Protein AF-A0A2S7T240-F1 (afdb_monomer_lite)

pLDDT: mean 77.02, std 10.42, range [49.66, 91.12]

Organism: NCBI:txid2077091

Secondary structure (DSSP, 8-state):
--HHHHHHHHHHHHHH--HHHHHHHHHHHHHHHHTTGGGS-HHHHHHHHHHHHHHHTTSSPPPPHHHHHHHHHHHHHT-

Structure (mmCIF, N/CA/C/O backbone):
data_AF-A0A2S7T240-F1
#
_entry.id   AF-A0A2S7T240-F1
#
loop_
_atom_site.group_PDB
_atom_site.id
_atom_site.type_symbol
_atom_site.label_atom_id
_atom_site.label_alt_id
_atom_site.label_comp_id
_atom_site.label_asym_id
_atom_site.label_entity_id
_atom_site.label_seq_id
_atom_site.pdbx_PDB_ins_code
_atom_site.Cartn_x
_atom_site.Cartn_y
_atom_site.Cartn_z
_atom_site.occupancy
_atom_site.B_iso_or_equiv
_atom_site.auth_seq_id
_atom_site.auth_comp_id
_atom_site.auth_asym_id
_atom_site.auth_atom_id
_atom_site.pdbx_PDB_model_num
ATOM 1 N N . MET A 1 1 ? -21.845 -6.152 -24.870 1.00 57.91 1 MET A N 1
ATOM 2 C CA . MET A 1 1 ? -21.416 -5.598 -23.566 1.00 57.91 1 MET A CA 1
ATOM 3 C C . MET A 1 1 ? -20.181 -4.748 -23.832 1.00 57.91 1 MET A C 1
ATOM 5 O O . MET A 1 1 ? -19.276 -5.253 -24.480 1.00 57.91 1 MET A O 1
ATOM 9 N N . THR A 1 2 ? -20.171 -3.461 -23.483 1.00 80.88 2 THR A N 1
ATOM 10 C CA . THR A 1 2 ? -19.050 -2.555 -23.809 1.00 80.88 2 THR A CA 1
ATOM 11 C C . THR A 1 2 ? -18.009 -2.556 -22.688 1.00 80.88 2 THR A C 1
ATOM 13 O O . THR A 1 2 ? -18.356 -2.763 -21.527 1.00 80.88 2 THR A O 1
ATOM 16 N N . ILE A 1 3 ? -16.737 -2.296 -23.010 1.00 77.44 3 ILE A N 1
ATOM 17 C CA . ILE A 1 3 ? -15.648 -2.206 -22.014 1.00 77.44 3 ILE A CA 1
ATOM 18 C C . ILE A 1 3 ? -15.984 -1.196 -20.907 1.00 77.44 3 ILE A C 1
ATOM 20 O O . ILE A 1 3 ? -15.723 -1.448 -19.734 1.00 77.44 3 ILE A O 1
ATOM 24 N N . THR A 1 4 ? -16.622 -0.079 -21.257 1.00 80.50 4 THR A N 1
ATOM 25 C CA . THR A 1 4 ? -17.075 0.937 -20.298 1.00 80.50 4 THR A CA 1
ATOM 26 C C . THR A 1 4 ? -18.094 0.380 -19.303 1.00 80.50 4 THR A C 1
ATOM 28 O O . THR A 1 4 ? -17.989 0.641 -18.109 1.00 80.50 4 THR A O 1
ATOM 31 N N . ALA A 1 5 ? -19.039 -0.444 -19.768 1.00 68.75 5 ALA A N 1
ATOM 32 C CA . ALA A 1 5 ? -20.018 -1.091 -18.896 1.00 68.75 5 ALA A CA 1
ATOM 33 C C . ALA A 1 5 ? -19.370 -2.129 -17.963 1.00 68.75 5 ALA A C 1
ATOM 35 O O . ALA A 1 5 ? -19.793 -2.277 -16.820 1.00 68.75 5 ALA A O 1
ATOM 36 N N . VAL A 1 6 ? -18.322 -2.820 -18.426 1.00 73.12 6 VAL A N 1
ATOM 37 C CA . VAL A 1 6 ? -17.540 -3.752 -17.597 1.00 73.12 6 VAL A CA 1
ATOM 38 C C . VAL A 1 6 ? -16.762 -3.001 -16.512 1.00 73.12 6 VAL A C 1
ATOM 40 O O . VAL A 1 6 ? -16.795 -3.410 -15.355 1.00 73.12 6 VAL A O 1
ATOM 43 N N . LYS A 1 7 ? -16.132 -1.866 -16.848 1.00 68.62 7 LYS A N 1
ATOM 44 C CA . LYS A 1 7 ? -15.438 -1.007 -15.870 1.00 68.62 7 LYS A CA 1
ATOM 45 C C . LYS A 1 7 ? -16.377 -0.458 -14.797 1.00 68.62 7 LYS A C 1
ATOM 47 O O . LYS A 1 7 ? -16.021 -0.487 -13.625 1.00 68.62 7 LYS A O 1
ATOM 52 N N . GLY A 1 8 ? -17.568 0.001 -15.186 1.00 74.00 8 GLY A N 1
ATOM 53 C CA . GLY A 1 8 ? -18.569 0.493 -14.234 1.00 74.00 8 GLY A CA 1
ATOM 54 C C . GLY A 1 8 ? -18.976 -0.576 -13.219 1.00 74.00 8 GLY A C 1
ATOM 55 O O . GLY A 1 8 ? -18.947 -0.329 -12.019 1.00 74.00 8 GLY A O 1
ATOM 56 N N . LYS A 1 9 ? -19.246 -1.799 -13.692 1.00 72.06 9 LYS A N 1
ATOM 57 C CA . LYS A 1 9 ? -19.589 -2.926 -12.812 1.00 72.06 9 LYS A CA 1
ATOM 58 C C . LYS A 1 9 ? -18.446 -3.359 -11.898 1.00 72.06 9 LYS A C 1
ATOM 60 O O . LYS A 1 9 ? -18.704 -3.774 -10.778 1.00 72.06 9 LYS A O 1
ATOM 65 N N . LEU A 1 10 ? -17.198 -3.279 -12.360 1.00 74.44 10 LEU A N 1
ATOM 66 C CA . LEU A 1 10 ? -16.027 -3.576 -11.529 1.00 74.44 10 LEU A CA 1
ATOM 67 C C . LEU A 1 10 ? -15.868 -2.569 -10.388 1.00 74.44 10 LEU A C 1
ATOM 69 O O . LEU A 1 10 ? -15.606 -2.986 -9.265 1.00 74.44 10 LEU A O 1
ATOM 73 N N . HIS A 1 11 ? -16.064 -1.276 -10.659 1.00 76.00 11 HIS A N 1
ATOM 74 C CA . HIS A 1 11 ? -16.049 -0.248 -9.615 1.00 76.00 11 HIS A CA 1
ATOM 75 C C . HIS A 1 11 ? -17.122 -0.501 -8.559 1.00 76.00 11 HIS A C 1
ATOM 77 O O . HIS A 1 11 ? -16.805 -0.573 -7.377 1.00 76.00 11 HIS A O 1
ATOM 83 N N . GLU A 1 12 ? -18.359 -0.739 -8.994 1.00 78.50 12 GLU A N 1
ATOM 84 C CA . GLU A 1 12 ? -19.474 -1.049 -8.097 1.00 78.50 12 GLU A CA 1
ATOM 85 C C . GLU A 1 12 ? -19.203 -2.318 -7.269 1.00 78.50 12 GLU A C 1
ATOM 87 O O . GLU A 1 12 ? -19.531 -2.381 -6.085 1.00 78.50 12 GLU A O 1
ATOM 92 N N . TYR A 1 13 ? -18.548 -3.322 -7.859 1.00 78.19 13 TYR A N 1
ATOM 93 C CA . TYR A 1 13 ? -18.165 -4.534 -7.142 1.00 78.19 13 TYR A CA 1
ATOM 94 C C . TYR A 1 13 ? -17.106 -4.253 -6.074 1.00 78.19 13 TYR A C 1
ATOM 96 O O . TYR A 1 13 ? -17.258 -4.728 -4.959 1.00 78.19 13 TYR A O 1
ATOM 104 N N . ILE A 1 14 ? -16.071 -3.466 -6.386 1.00 77.62 14 ILE A N 1
ATOM 105 C CA . ILE A 1 14 ? -15.010 -3.083 -5.436 1.00 77.62 14 ILE A CA 1
ATOM 106 C C . ILE A 1 14 ? -15.562 -2.223 -4.292 1.00 77.62 14 ILE A C 1
ATOM 108 O O . ILE A 1 14 ? -15.092 -2.339 -3.168 1.00 77.62 14 ILE A O 1
ATOM 112 N N . GLU A 1 15 ? -16.565 -1.384 -4.544 1.00 79.94 15 GLU A N 1
ATOM 113 C CA . GLU A 1 15 ? -17.178 -0.547 -3.504 1.00 79.94 15 GLU A CA 1
ATOM 114 C C . GLU A 1 15 ? -18.036 -1.348 -2.515 1.00 79.94 15 GLU A C 1
ATOM 116 O O . GLU A 1 15 ? -18.175 -0.953 -1.360 1.00 79.94 15 GLU A O 1
ATOM 121 N N . ASN A 1 16 ? -18.593 -2.482 -2.952 1.00 83.25 16 ASN A N 1
ATOM 122 C CA . ASN A 1 16 ? -19.532 -3.291 -2.166 1.00 83.25 16 ASN A CA 1
ATOM 123 C C . ASN A 1 16 ? -18.971 -4.662 -1.752 1.00 83.25 16 ASN A C 1
ATOM 125 O O . ASN A 1 16 ? -19.691 -5.495 -1.194 1.00 83.25 16 ASN A O 1
ATOM 129 N N . ILE A 1 17 ? -17.707 -4.938 -2.065 1.00 83.56 17 ILE A N 1
ATOM 130 C CA . ILE A 1 17 ? -17.058 -6.207 -1.745 1.00 83.56 17 ILE A CA 1
ATOM 131 C C . ILE A 1 17 ? -16.819 -6.321 -0.236 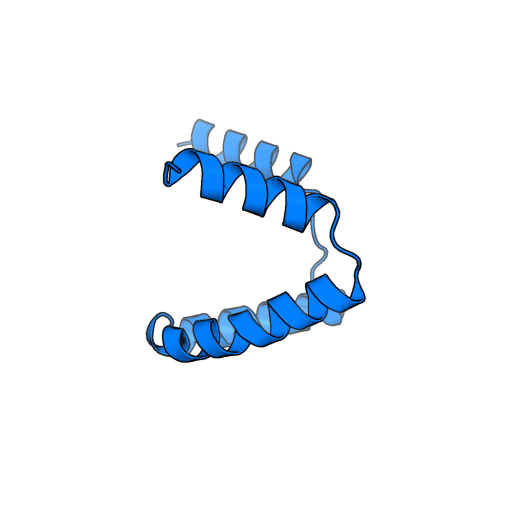1.00 83.56 17 ILE A C 1
ATOM 133 O O . ILE A 1 17 ? -16.471 -5.353 0.435 1.00 83.56 17 ILE A O 1
ATOM 137 N N . ASP A 1 18 ? -16.982 -7.528 0.309 1.00 84.81 18 ASP A N 1
ATOM 138 C CA . ASP A 1 18 ? -16.594 -7.785 1.694 1.00 84.81 18 ASP A CA 1
ATOM 139 C C . ASP A 1 18 ? -15.065 -7.759 1.860 1.00 84.81 18 ASP A C 1
ATOM 141 O O . ASP A 1 18 ? -14.307 -8.050 0.931 1.00 84.81 18 ASP A O 1
ATOM 145 N N . GLU A 1 19 ? -14.607 -7.428 3.066 1.00 78.69 19 GLU A N 1
ATOM 146 C CA . GLU A 1 19 ? -13.185 -7.258 3.383 1.00 78.69 19 GLU A CA 1
ATOM 147 C C . GLU A 1 19 ? -12.342 -8.501 3.048 1.00 78.69 19 GLU A C 1
ATOM 149 O O . GLU A 1 19 ? -11.221 -8.390 2.551 1.00 78.69 19 GLU A O 1
ATOM 154 N N . LYS A 1 20 ? -12.893 -9.704 3.240 1.00 74.81 20 LYS A N 1
ATOM 155 C CA . LYS A 1 20 ? -12.185 -10.967 2.994 1.00 74.81 20 LYS A CA 1
ATOM 156 C C . LYS A 1 20 ? -11.953 -11.203 1.500 1.00 74.81 20 LYS A C 1
ATOM 158 O O . LYS A 1 20 ? -10.885 -11.665 1.086 1.00 74.81 20 LYS A O 1
ATOM 163 N N . LYS A 1 21 ? -12.942 -10.877 0.670 1.00 78.50 21 LYS A N 1
ATOM 164 C CA . LYS A 1 21 ? -12.829 -10.934 -0.789 1.00 78.50 21 LYS A CA 1
ATOM 165 C C . LYS A 1 21 ? -11.948 -9.806 -1.325 1.00 78.50 21 LYS A C 1
ATOM 167 O O . LYS A 1 21 ? -11.192 -10.058 -2.259 1.00 78.50 21 LYS A O 1
ATOM 172 N N . LEU A 1 22 ? -11.975 -8.619 -0.711 1.00 78.44 22 LEU A N 1
ATOM 173 C CA . LEU A 1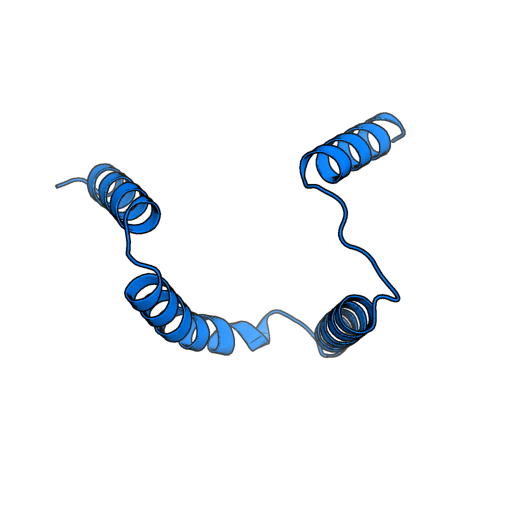 22 ? -11.059 -7.522 -1.038 1.00 78.44 22 LEU A CA 1
ATOM 174 C C . LEU A 1 22 ? -9.601 -7.926 -0.799 1.00 78.44 22 LEU A C 1
ATOM 176 O O . LEU A 1 22 ? -8.773 -7.774 -1.690 1.00 78.44 22 LEU A O 1
ATOM 180 N N . GLN A 1 23 ? -9.299 -8.509 0.363 1.00 72.06 23 GLN A N 1
ATOM 181 C CA . GLN A 1 23 ? -7.964 -9.027 0.686 1.00 72.06 23 GLN A CA 1
ATOM 182 C C . GLN A 1 23 ? -7.510 -10.111 -0.295 1.00 72.06 23 GLN A C 1
ATOM 184 O O . GLN A 1 23 ? -6.356 -10.124 -0.711 1.00 72.06 23 GLN A O 1
ATOM 189 N N . THR A 1 24 ? -8.422 -10.993 -0.711 1.00 73.19 24 THR A N 1
ATOM 190 C CA . THR A 1 24 ? -8.124 -12.026 -1.716 1.00 73.19 24 THR A CA 1
ATOM 191 C C . THR A 1 24 ? -7.783 -11.404 -3.074 1.00 73.19 24 THR A C 1
ATOM 193 O O . THR A 1 24 ? -6.849 -11.844 -3.736 1.00 73.19 24 THR A O 1
ATOM 196 N N . LEU A 1 25 ? -8.513 -10.360 -3.480 1.00 74.25 25 LEU A N 1
ATOM 197 C CA . LEU A 1 25 ? -8.231 -9.590 -4.694 1.00 74.25 25 LEU A CA 1
ATOM 198 C C . LEU A 1 25 ? -6.883 -8.872 -4.614 1.00 74.25 25 LEU A C 1
ATOM 200 O O . LEU A 1 25 ? -6.120 -8.928 -5.574 1.00 74.25 25 LEU A O 1
ATOM 204 N N . TYR A 1 26 ? -6.572 -8.255 -3.472 1.00 70.44 26 TYR A N 1
ATOM 205 C CA . TYR A 1 26 ? -5.261 -7.658 -3.233 1.00 70.44 26 TYR A CA 1
ATOM 206 C C . TYR A 1 26 ? -4.148 -8.692 -3.367 1.00 70.44 26 TYR A C 1
ATOM 208 O O . TYR A 1 26 ? -3.253 -8.464 -4.165 1.00 70.44 26 TYR A O 1
ATOM 216 N N . ALA A 1 27 ? -4.247 -9.848 -2.707 1.00 70.19 27 ALA A N 1
ATOM 217 C CA . ALA A 1 27 ? -3.238 -10.907 -2.795 1.00 70.19 27 ALA A CA 1
ATOM 218 C C . ALA A 1 27 ? -3.061 -11.459 -4.225 1.00 70.19 27 ALA A C 1
ATOM 220 O O . ALA A 1 27 ? -1.960 -11.836 -4.627 1.00 70.19 27 ALA A O 1
ATOM 221 N N . LEU A 1 28 ? -4.139 -11.500 -5.016 1.00 68.38 28 LEU A N 1
ATOM 222 C CA . LEU A 1 28 ? -4.075 -11.917 -6.417 1.00 68.38 28 LEU A CA 1
ATOM 223 C C . LEU A 1 28 ? -3.310 -10.892 -7.271 1.00 68.38 28 LEU A C 1
ATOM 225 O O . LEU A 1 28 ? -2.463 -11.273 -8.070 1.00 68.38 28 LEU A O 1
ATOM 229 N N . VAL A 1 29 ? -3.587 -9.600 -7.072 1.00 71.50 29 VAL A N 1
ATOM 230 C CA . VAL A 1 29 ? -2.946 -8.492 -7.802 1.00 71.50 29 VAL A CA 1
ATOM 231 C C . VAL A 1 29 ? -1.528 -8.214 -7.294 1.00 71.50 29 VAL A C 1
ATOM 233 O O . VAL A 1 29 ? -0.696 -7.725 -8.047 1.0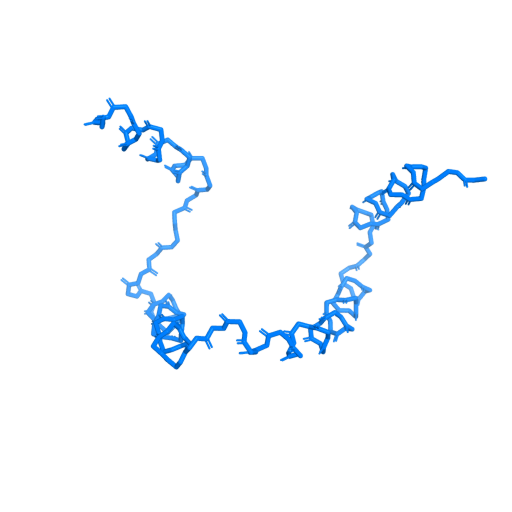0 71.50 29 VAL A O 1
ATOM 236 N N . GLU A 1 30 ? -1.223 -8.525 -6.037 1.00 63.31 30 GLU A N 1
ATOM 237 C CA . GLU A 1 30 ? 0.096 -8.326 -5.430 1.00 63.31 30 GLU A CA 1
ATOM 238 C C . GLU A 1 30 ? 1.170 -9.147 -6.158 1.00 63.31 30 GLU A C 1
ATOM 240 O O . GLU A 1 30 ? 2.230 -8.610 -6.466 1.00 63.31 30 GLU A O 1
ATOM 245 N N . ASN A 1 31 ? 0.842 -10.376 -6.575 1.00 57.84 31 ASN A N 1
ATOM 246 C CA . ASN A 1 31 ? 1.708 -11.191 -7.439 1.00 57.84 31 ASN A CA 1
ATOM 247 C C . ASN A 1 31 ? 1.933 -10.547 -8.826 1.00 57.84 31 ASN A C 1
ATOM 249 O O . ASN A 1 31 ? 3.047 -10.566 -9.345 1.00 57.84 31 ASN A O 1
ATOM 253 N N . ASP A 1 32 ? 0.907 -9.916 -9.410 1.00 60.56 32 ASP A N 1
ATOM 254 C CA . ASP A 1 32 ? 1.024 -9.188 -10.688 1.00 60.56 32 ASP A CA 1
ATOM 255 C C . ASP A 1 32 ? 1.791 -7.852 -10.543 1.00 60.56 32 ASP A C 1
ATOM 257 O O . ASP A 1 32 ? 2.284 -7.284 -11.526 1.00 60.56 32 ASP A O 1
ATOM 261 N N . LEU A 1 33 ? 1.871 -7.309 -9.324 1.00 56.72 33 LEU A N 1
ATOM 262 C CA . LEU A 1 33 ? 2.660 -6.124 -8.983 1.00 56.72 33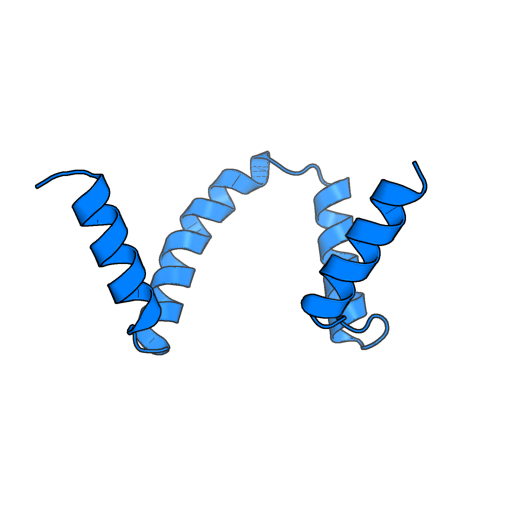 LEU A CA 1
ATOM 263 C C . LEU A 1 33 ? 4.117 -6.475 -8.658 1.00 56.72 33 LEU A C 1
ATOM 265 O O . LEU A 1 33 ? 4.997 -5.678 -8.984 1.00 56.72 33 LEU A O 1
ATOM 269 N N . GLU A 1 34 ? 4.393 -7.647 -8.079 1.00 55.19 34 GLU A N 1
ATOM 270 C CA . GLU A 1 34 ? 5.759 -8.150 -7.863 1.00 55.19 34 GLU A CA 1
ATOM 271 C C . GLU A 1 34 ? 6.531 -8.290 -9.180 1.00 55.19 34 GLU A C 1
ATOM 273 O O . GLU A 1 34 ? 7.715 -7.949 -9.236 1.00 55.19 34 GLU A O 1
ATOM 278 N N . ASP A 1 35 ? 5.857 -8.651 -10.274 1.00 54.12 35 ASP A N 1
ATOM 279 C CA . ASP A 1 35 ? 6.462 -8.707 -11.615 1.00 54.12 35 ASP A CA 1
ATOM 280 C C . ASP A 1 35 ? 6.810 -7.301 -12.171 1.00 54.12 35 ASP A C 1
ATOM 282 O O . ASP A 1 35 ? 7.616 -7.141 -13.089 1.00 54.12 35 ASP A O 1
ATOM 286 N N . ARG A 1 36 ? 6.277 -6.228 -11.559 1.00 50.72 36 ARG A N 1
ATOM 287 C CA . ARG A 1 36 ? 6.672 -4.829 -11.823 1.00 50.72 36 ARG A CA 1
ATOM 288 C C . ARG A 1 36 ? 7.783 -4.321 -10.908 1.00 50.72 36 ARG A C 1
ATOM 290 O O . ARG A 1 36 ? 8.136 -3.144 -11.000 1.00 50.72 36 ARG A O 1
ATOM 297 N N . SER A 1 37 ? 8.379 -5.167 -10.068 1.00 49.66 37 SER A N 1
ATOM 298 C CA . SER A 1 37 ? 9.572 -4.813 -9.278 1.00 49.66 37 SER A CA 1
ATOM 299 C C . SER A 1 37 ? 10.758 -4.342 -10.139 1.00 49.66 37 SER A C 1
ATOM 301 O O . SER A 1 37 ? 11.645 -3.665 -9.633 1.00 49.66 37 SER A O 1
ATOM 303 N N . ILE A 1 38 ? 10.718 -4.586 -11.455 1.00 54.25 38 ILE A N 1
ATOM 304 C CA . ILE A 1 38 ? 11.654 -4.056 -12.462 1.00 54.25 38 ILE A CA 1
ATOM 305 C C . ILE A 1 38 ? 11.566 -2.514 -12.609 1.00 54.25 38 ILE A C 1
ATOM 307 O O . ILE A 1 38 ? 12.472 -1.892 -13.158 1.00 54.25 38 ILE A O 1
ATOM 311 N N . VAL A 1 39 ? 10.495 -1.862 -12.134 1.00 64.06 39 VAL A N 1
ATOM 312 C CA . VAL A 1 39 ? 10.245 -0.420 -12.360 1.00 64.06 39 VAL A CA 1
ATOM 313 C C . VAL A 1 39 ? 11.050 0.497 -11.428 1.00 64.06 39 VAL A C 1
ATOM 315 O O . VAL A 1 39 ? 11.279 1.656 -11.774 1.00 64.06 39 VAL A O 1
ATOM 318 N N . TYR A 1 40 ? 11.499 0.009 -10.270 1.00 67.38 40 TYR A N 1
ATOM 319 C CA . TYR A 1 40 ? 12.183 0.829 -9.268 1.00 67.38 40 TYR A CA 1
ATOM 320 C C . TYR A 1 40 ? 13.595 0.311 -9.013 1.00 67.38 40 TYR A C 1
ATOM 322 O O . TYR A 1 40 ? 13.788 -0.866 -8.720 1.00 67.38 40 TYR A O 1
ATOM 330 N N . ASP A 1 41 ? 14.581 1.201 -9.107 1.00 79.81 41 ASP A N 1
ATOM 331 C CA . ASP A 1 41 ? 15.958 0.876 -8.748 1.00 79.81 41 ASP A CA 1
ATOM 332 C C . ASP A 1 41 ? 16.111 0.629 -7.233 1.00 79.81 41 ASP A C 1
ATOM 334 O O . ASP A 1 41 ? 15.224 0.913 -6.420 1.00 79.81 41 ASP A O 1
ATOM 338 N N . GLU A 1 42 ? 17.260 0.077 -6.833 1.00 80.00 42 GLU A N 1
ATOM 339 C CA . GLU A 1 42 ? 17.537 -0.231 -5.424 1.00 80.00 42 GLU A CA 1
ATOM 340 C C . GLU A 1 42 ? 17.469 1.010 -4.524 1.00 80.00 42 GLU A C 1
ATOM 342 O O . GLU A 1 42 ? 17.097 0.912 -3.352 1.00 80.00 42 GLU A O 1
ATOM 347 N N . VAL A 1 43 ? 17.776 2.189 -5.072 1.00 82.00 43 VAL A N 1
ATOM 348 C CA . VAL A 1 43 ? 17.719 3.456 -4.341 1.00 82.00 43 VAL A CA 1
ATOM 349 C C . VAL A 1 43 ? 16.267 3.797 -4.014 1.00 82.00 43 VAL A C 1
ATOM 351 O O . VAL A 1 43 ? 15.943 4.027 -2.846 1.00 82.00 43 VAL A O 1
ATOM 354 N N . ALA A 1 44 ? 15.373 3.749 -4.998 1.00 79.12 44 ALA A N 1
ATOM 355 C CA . ALA A 1 44 ? 13.945 3.953 -4.807 1.00 79.12 44 ALA A CA 1
ATOM 356 C C . ALA A 1 44 ? 13.361 2.926 -3.824 1.00 79.12 44 ALA A C 1
ATOM 358 O O . ALA A 1 44 ? 12.683 3.312 -2.867 1.00 79.12 44 ALA A O 1
ATOM 359 N N . LEU A 1 45 ? 13.698 1.642 -3.977 1.00 82.12 45 LEU A N 1
ATOM 360 C CA . LEU A 1 45 ? 13.248 0.586 -3.063 1.00 82.12 45 LEU A CA 1
ATOM 361 C C . LEU A 1 45 ? 13.729 0.812 -1.623 1.00 82.12 45 LEU A C 1
ATOM 363 O O . LEU A 1 45 ? 12.946 0.649 -0.683 1.00 82.12 45 LEU A O 1
ATOM 367 N N . SER A 1 46 ? 14.985 1.225 -1.433 1.00 84.00 46 SER A N 1
ATOM 368 C CA . SER A 1 46 ? 15.517 1.548 -0.103 1.00 84.00 46 SER A CA 1
ATOM 369 C C . SER A 1 46 ? 14.791 2.742 0.521 1.00 84.00 46 SER A C 1
ATOM 371 O O . SER A 1 46 ? 14.419 2.687 1.692 1.00 84.00 46 SER A O 1
ATOM 373 N N . SER A 1 47 ? 14.482 3.768 -0.278 1.00 84.56 47 SER A N 1
ATOM 374 C CA . SER A 1 47 ? 13.769 4.957 0.188 1.00 84.56 47 SER A CA 1
ATOM 375 C C . SER A 1 47 ? 12.353 4.631 0.673 1.00 84.56 47 SER A C 1
ATOM 377 O O . SER A 1 47 ? 11.935 5.120 1.723 1.00 84.56 47 SER A O 1
ATOM 379 N N . PHE A 1 48 ? 11.637 3.740 -0.023 1.00 82.62 48 PHE A N 1
ATOM 380 C CA . PHE A 1 48 ? 10.304 3.302 0.391 1.00 82.62 48 PHE A CA 1
ATOM 381 C C . PHE A 1 48 ? 10.343 2.466 1.667 1.00 82.62 48 PHE A C 1
ATOM 383 O O . PHE A 1 48 ? 9.507 2.661 2.551 1.00 82.62 48 PHE A O 1
ATOM 390 N N . ARG A 1 49 ? 11.328 1.568 1.795 1.00 85.44 49 ARG A N 1
ATOM 391 C CA . ARG A 1 49 ? 11.520 0.770 3.014 1.00 85.44 49 ARG A CA 1
ATOM 392 C C . ARG A 1 49 ? 11.791 1.668 4.218 1.00 85.44 49 ARG A C 1
ATOM 394 O O . ARG A 1 49 ? 11.076 1.560 5.210 1.00 85.44 49 ARG A O 1
ATOM 401 N N . SER A 1 50 ? 12.725 2.612 4.100 1.00 86.31 50 SER A N 1
ATOM 402 C CA . SER A 1 50 ? 13.026 3.559 5.178 1.00 86.31 50 SER A CA 1
ATOM 403 C C . SER A 1 50 ? 11.832 4.451 5.526 1.00 86.31 50 SER A C 1
ATOM 405 O O . SER A 1 50 ? 11.534 4.628 6.703 1.00 86.31 50 SER A O 1
ATOM 407 N N . ALA A 1 51 ? 11.090 4.956 4.534 1.00 85.75 51 ALA A N 1
ATOM 408 C CA . ALA A 1 51 ? 9.879 5.740 4.789 1.00 85.75 51 ALA A CA 1
ATOM 409 C C . ALA A 1 51 ? 8.796 4.915 5.509 1.00 85.75 51 ALA A C 1
ATOM 411 O O . ALA A 1 51 ? 8.130 5.415 6.417 1.00 85.75 51 ALA A O 1
ATOM 412 N N . SER A 1 52 ? 8.640 3.638 5.144 1.00 82.88 52 SER A N 1
ATOM 413 C CA . SER A 1 52 ? 7.705 2.732 5.812 1.00 82.88 52 SER A CA 1
ATOM 414 C C . SER A 1 52 ? 8.117 2.427 7.254 1.00 82.88 52 SER A C 1
ATOM 416 O O . SER A 1 52 ? 7.244 2.322 8.117 1.00 82.88 52 SER A O 1
ATOM 418 N N . GLU A 1 53 ? 9.407 2.245 7.530 1.00 88.06 53 GLU A N 1
ATOM 419 C CA . GLU A 1 53 ? 9.923 2.021 8.888 1.00 88.06 53 GLU A CA 1
ATOM 420 C C . GLU A 1 53 ? 9.776 3.269 9.760 1.00 88.06 53 GLU A C 1
ATOM 422 O O . GLU A 1 53 ? 9.332 3.184 10.908 1.00 88.06 53 GLU A O 1
ATOM 427 N N . ASP A 1 54 ? 10.063 4.442 9.202 1.00 88.88 54 ASP A N 1
ATOM 428 C CA . ASP A 1 54 ? 9.876 5.721 9.879 1.00 88.88 54 ASP A CA 1
ATOM 429 C C . ASP A 1 54 ? 8.392 5.984 10.197 1.00 88.88 54 ASP A C 1
ATOM 431 O O . ASP A 1 54 ? 8.069 6.490 11.273 1.00 88.88 54 ASP A O 1
ATOM 435 N N . PHE A 1 55 ? 7.471 5.586 9.316 1.00 84.75 55 PHE A N 1
ATOM 436 C CA . PHE A 1 55 ? 6.035 5.653 9.599 1.00 84.75 55 PHE A CA 1
ATOM 437 C C . PHE A 1 55 ? 5.618 4.666 10.698 1.00 84.75 55 PHE A C 1
ATOM 439 O O . PHE A 1 55 ? 4.940 5.046 11.653 1.00 84.75 55 PHE A O 1
ATOM 446 N N . ARG A 1 56 ? 6.063 3.403 10.619 1.00 82.19 56 ARG A N 1
ATOM 447 C CA . ARG A 1 56 ? 5.744 2.371 11.627 1.00 82.19 56 ARG A CA 1
ATOM 448 C C . ARG A 1 56 ? 6.301 2.695 13.011 1.00 82.19 56 ARG A C 1
ATOM 450 O O . ARG A 1 56 ? 5.653 2.392 14.007 1.00 82.19 56 ARG A O 1
ATOM 457 N N . SER A 1 57 ? 7.482 3.301 13.075 1.00 91.12 57 SER A N 1
ATOM 458 C CA . SER A 1 57 ? 8.096 3.751 14.330 1.00 91.12 57 SER A CA 1
ATOM 459 C C . SER A 1 57 ? 7.465 5.031 14.890 1.00 91.12 57 SER A C 1
ATOM 461 O O . SER A 1 57 ? 7.797 5.435 16.002 1.00 91.12 57 SER A O 1
ATOM 463 N N . GLY A 1 58 ? 6.563 5.678 14.143 1.00 87.75 58 GLY A N 1
ATOM 464 C CA . GLY A 1 58 ? 5.937 6.945 14.524 1.00 87.75 58 GLY A CA 1
ATOM 465 C C . GLY A 1 58 ? 6.848 8.165 14.361 1.00 87.75 58 GLY A C 1
ATOM 466 O O . GLY A 1 58 ? 6.448 9.270 14.726 1.00 87.75 58 GLY A O 1
ATOM 467 N N . LYS A 1 59 ? 8.051 7.989 13.798 1.00 89.25 59 LYS A N 1
ATOM 468 C CA . LYS A 1 59 ? 8.979 9.079 13.467 1.00 89.25 59 LYS A CA 1
ATOM 469 C C . LYS A 1 59 ? 8.417 9.991 12.376 1.00 89.25 59 LYS A C 1
ATOM 471 O O . LYS A 1 59 ? 8.676 11.192 12.393 1.00 89.25 59 LYS A O 1
ATOM 476 N N . ILE A 1 60 ? 7.634 9.435 11.453 1.00 86.62 60 ILE A N 1
ATOM 477 C CA . ILE A 1 60 ? 6.860 10.183 10.460 1.00 86.62 60 ILE A CA 1
ATOM 478 C C . ILE A 1 60 ? 5.378 9.899 10.691 1.00 86.62 60 ILE A C 1
ATOM 480 O O . ILE A 1 60 ? 4.967 8.748 10.809 1.00 86.62 60 ILE A O 1
ATOM 484 N N . GLN A 1 61 ? 4.564 10.953 10.722 1.00 85.50 61 GLN A N 1
ATOM 485 C CA . GLN A 1 61 ? 3.110 10.833 10.760 1.00 85.50 61 GLN A CA 1
ATOM 486 C C . GLN A 1 61 ? 2.519 11.110 9.381 1.00 85.50 61 GLN A C 1
ATOM 488 O O . GLN A 1 61 ? 2.968 11.999 8.657 1.00 85.50 61 GLN A O 1
ATOM 493 N N . GLY A 1 62 ? 1.502 10.332 9.023 1.00 80.38 62 GLY A N 1
ATOM 494 C CA . GLY A 1 62 ? 0.720 10.578 7.820 1.00 80.38 62 GLY A CA 1
ATOM 495 C C . GLY A 1 62 ? -0.102 11.848 7.994 1.00 80.38 62 GLY A C 1
ATOM 496 O O . GLY A 1 62 ? -0.661 12.083 9.064 1.00 80.38 62 GLY A O 1
ATOM 497 N N . ILE A 1 63 ? -0.187 12.658 6.943 1.00 85.56 63 ILE A N 1
ATOM 498 C CA . ILE A 1 63 ? -1.102 13.799 6.907 1.00 85.56 63 ILE A CA 1
ATOM 499 C C . ILE A 1 63 ? -2.412 13.393 6.223 1.00 85.56 63 ILE A C 1
ATOM 501 O O . ILE A 1 63 ? -2.376 12.608 5.269 1.00 85.56 63 ILE A O 1
ATOM 505 N N . PRO A 1 64 ? -3.568 13.913 6.675 1.00 88.25 64 PRO A N 1
ATOM 506 C CA . PRO A 1 64 ? -4.837 13.710 5.988 1.00 88.25 64 PRO A CA 1
ATOM 507 C C . PRO A 1 64 ? -4.766 14.133 4.520 1.00 88.25 64 PRO A C 1
ATOM 509 O O . PRO A 1 64 ? -4.070 15.090 4.164 1.00 88.25 64 PRO A O 1
ATOM 512 N N . MET A 1 65 ? -5.513 13.433 3.667 1.00 79.12 65 MET A N 1
ATOM 513 C CA . MET A 1 65 ? -5.483 13.652 2.220 1.00 79.12 65 MET A CA 1
ATOM 514 C C . MET A 1 65 ? -5.839 15.098 1.849 1.00 79.12 65 MET A C 1
ATOM 516 O O . MET A 1 65 ? -5.189 15.673 0.973 1.00 79.12 65 MET A O 1
ATOM 520 N N . GLU A 1 66 ? -6.804 15.721 2.534 1.00 86.69 66 GLU A N 1
ATOM 521 C CA . GLU A 1 66 ? -7.173 17.114 2.256 1.00 86.69 66 GLU A CA 1
ATOM 522 C C . GLU A 1 66 ? -5.989 18.066 2.489 1.00 86.69 66 GLU A C 1
ATOM 524 O O . GLU A 1 66 ? -5.716 18.942 1.667 1.00 86.69 66 GLU A O 1
ATOM 529 N N . GLN A 1 67 ? -5.217 17.835 3.556 1.00 87.75 67 GLN A N 1
ATOM 530 C CA . GLN A 1 67 ? -4.040 18.644 3.882 1.00 87.75 67 GLN A CA 1
ATOM 531 C C . GLN A 1 67 ? -2.909 18.445 2.865 1.00 87.75 67 GLN A C 1
ATOM 533 O O . GLN A 1 67 ? -2.246 19.412 2.482 1.00 87.75 67 GLN A O 1
ATOM 538 N N . SER A 1 68 ? -2.723 17.211 2.387 1.00 85.94 68 SER A N 1
ATOM 539 C CA . SER A 1 68 ? -1.790 16.889 1.298 1.00 85.94 68 SER A CA 1
ATOM 540 C C . SER A 1 68 ? -2.125 17.652 0.015 1.00 85.94 68 SER A C 1
ATOM 542 O O . SER A 1 68 ? -1.244 18.253 -0.603 1.00 85.94 68 SER A O 1
ATOM 544 N N . ILE A 1 69 ? -3.402 17.677 -0.378 1.00 87.88 69 ILE A N 1
ATOM 545 C CA . ILE A 1 69 ? -3.858 18.376 -1.588 1.00 87.88 69 ILE A CA 1
ATOM 546 C C . ILE A 1 69 ? -3.612 19.885 -1.470 1.00 87.88 69 ILE A C 1
ATOM 548 O O . ILE A 1 69 ? -3.108 20.506 -2.410 1.00 87.88 69 ILE A O 1
ATOM 552 N N . ASP A 1 70 ? -3.917 20.479 -0.319 1.00 88.81 70 ASP A N 1
ATOM 553 C CA . ASP A 1 70 ? -3.720 21.914 -0.100 1.00 88.81 70 ASP A CA 1
ATOM 554 C C . ASP A 1 70 ? -2.244 22.312 -0.035 1.00 88.81 70 ASP A C 1
ATOM 556 O O . ASP A 1 70 ? -1.876 23.418 -0.442 1.00 88.81 70 ASP A O 1
ATOM 560 N N . PHE A 1 71 ? -1.378 21.428 0.461 1.00 85.00 71 PHE A N 1
ATOM 561 C CA . PHE A 1 71 ? 0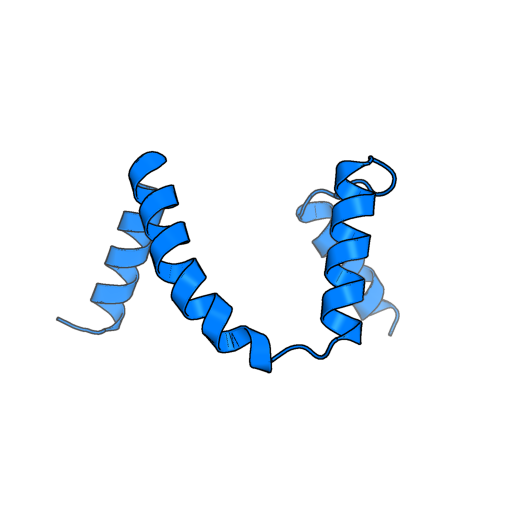.069 21.618 0.401 1.00 85.00 71 PHE A CA 1
ATOM 562 C C . PHE A 1 71 ? 0.573 21.629 -1.049 1.00 85.00 71 PHE A C 1
ATOM 564 O O . PHE A 1 71 ? 1.306 22.539 -1.443 1.00 85.00 71 PHE A O 1
ATOM 571 N N . LEU A 1 72 ? 0.140 20.665 -1.867 1.00 86.88 72 LEU A N 1
ATOM 572 C CA . LEU A 1 72 ? 0.543 20.574 -3.273 1.00 86.88 72 LEU A CA 1
ATOM 573 C C . LEU A 1 72 ? 0.080 21.788 -4.085 1.00 86.88 72 LEU A C 1
ATOM 575 O O . LEU A 1 72 ? 0.865 22.340 -4.854 1.00 86.88 72 LEU A O 1
ATOM 579 N N . LYS A 1 73 ? -1.158 22.252 -3.875 1.00 87.50 73 LYS A N 1
ATOM 580 C CA . LYS A 1 73 ? -1.681 23.468 -4.522 1.00 87.50 73 LYS A CA 1
ATOM 581 C C . LYS A 1 73 ? -0.832 24.700 -4.208 1.00 87.50 73 LYS A C 1
ATOM 583 O O . LYS A 1 73 ? -0.517 25.459 -5.120 1.00 87.50 73 LYS A O 1
ATOM 588 N N . ARG A 1 74 ? -0.425 24.876 -2.944 1.00 86.81 74 ARG A N 1
ATOM 589 C CA . ARG A 1 74 ? 0.455 25.980 -2.521 1.00 86.81 74 ARG A CA 1
ATOM 590 C C . ARG A 1 74 ? 1.827 25.903 -3.189 1.00 86.81 74 ARG A C 1
ATOM 592 O O . ARG A 1 74 ? 2.262 26.875 -3.792 1.00 86.81 74 ARG A O 1
ATOM 599 N N . LYS A 1 75 ? 2.447 24.721 -3.191 1.00 84.62 75 LYS A N 1
ATOM 600 C CA . LYS A 1 75 ? 3.744 24.480 -3.847 1.00 84.62 75 LYS A CA 1
ATOM 601 C C . LYS A 1 75 ? 3.741 24.736 -5.356 1.00 84.62 75 LYS A C 1
ATOM 603 O O . LYS A 1 75 ? 4.774 25.103 -5.904 1.00 84.62 75 LYS A O 1
ATOM 608 N N . ILE A 1 76 ? 2.619 24.482 -6.028 1.00 83.56 76 ILE A N 1
ATOM 609 C CA . ILE A 1 76 ? 2.461 24.749 -7.464 1.00 83.56 76 ILE A CA 1
ATOM 610 C C . ILE A 1 76 ? 2.273 26.249 -7.718 1.00 83.56 76 ILE A C 1
ATOM 612 O O . ILE A 1 76 ? 2.792 26.749 -8.705 1.00 83.56 76 ILE A O 1
ATOM 616 N N . ALA A 1 77 ? 1.568 26.962 -6.836 1.00 77.44 77 ALA A N 1
ATOM 617 C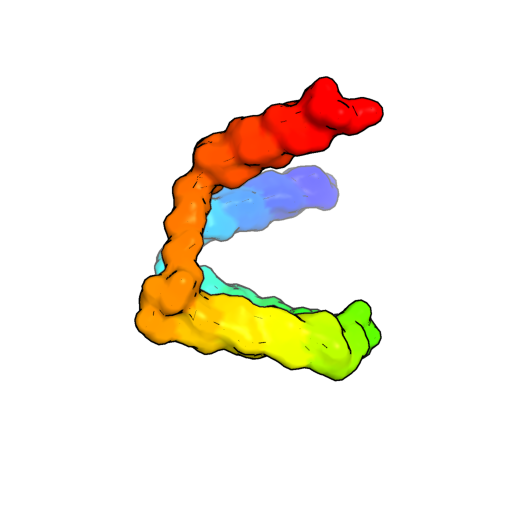 CA . ALA A 1 77 ? 1.329 28.401 -6.962 1.00 77.44 77 ALA A CA 1
ATOM 618 C C . ALA A 1 77 ? 2.568 29.271 -6.665 1.00 77.44 77 ALA A C 1
ATOM 620 O O . ALA A 1 77 ? 2.630 30.414 -7.104 1.00 77.44 77 ALA A O 1
ATOM 621 N N . GLU A 1 78 ? 3.539 28.743 -5.919 1.00 73.38 78 GLU A N 1
ATOM 622 C CA . GLU A 1 78 ? 4.820 29.402 -5.612 1.00 73.38 78 GLU A CA 1
ATOM 623 C C . GLU A 1 78 ? 5.881 29.243 -6.718 1.00 73.38 78 GLU A C 1
ATOM 625 O O . GLU A 1 78 ? 6.996 29.749 -6.577 1.00 73.38 78 GLU A O 1
ATOM 630 N N . LYS A 1 79 ? 5.562 28.517 -7.794 1.00 56.16 79 LYS A N 1
ATOM 631 C CA . LYS A 1 79 ? 6.474 28.179 -8.891 1.00 56.16 79 LYS A CA 1
ATOM 632 C C . LYS A 1 79 ? 6.129 28.946 -10.161 1.00 56.16 79 LYS A C 1
ATOM 634 O O . LYS A 1 79 ? 7.090 29.305 -10.874 1.00 56.16 79 LYS A O 1
#

Foldseek 3Di:
DDPVVVVVVVVVCQVPPDPVVNVVVCVVCVVVVVVVPVVDDPVRVVVVVVVVVCPVVVVDDDDDPVVVVVVVVVVVVVD

Radius of gyration: 18.09 Å; chains: 1; bounding box: 39×41×38 Å

Sequence (79 aa):
MTITAVKGKLHEYIENIDEKKLQTLYALVENDLEDRSIVYDEVALSSFRSASEDFRSGKIQGIPMEQSIDFLKRKIAEK